Protein AF-A0A1E5WLA3-F1 (afdb_monomer)

Structure (mmCIF, N/CA/C/O backbone):
data_AF-A0A1E5WLA3-F1
#
_entry.id   AF-A0A1E5WLA3-F1
#
loop_
_atom_site.group_PDB
_atom_site.id
_atom_site.type_symbol
_atom_site.label_atom_id
_atom_site.label_alt_id
_atom_site.label_comp_id
_atom_site.label_asym_id
_atom_site.label_entity_id
_atom_site.label_seq_id
_atom_site.pdbx_PDB_ins_code
_atom_site.Cartn_x
_atom_site.Cartn_y
_atom_site.Cartn_z
_atom_site.occupancy
_atom_site.B_iso_or_equiv
_atom_site.auth_seq_id
_atom_site.auth_comp_id
_atom_site.auth_asym_id
_atom_site.auth_atom_id
_atom_site.pdbx_PDB_model_num
ATOM 1 N N . LEU A 1 1 ? -12.932 8.558 -4.876 1.00 61.56 1 LEU A N 1
ATOM 2 C CA . LEU A 1 1 ? -13.460 7.687 -3.789 1.00 61.56 1 LEU A CA 1
ATOM 3 C C . LEU A 1 1 ? -12.662 8.011 -2.533 1.00 61.56 1 LEU A C 1
ATOM 5 O O . LEU A 1 1 ? -11.585 8.558 -2.685 1.00 61.56 1 LEU A O 1
ATOM 9 N N . LYS A 1 2 ? -13.180 7.780 -1.325 1.00 74.62 2 LYS A N 1
ATOM 10 C CA . LYS A 1 2 ? -12.393 7.950 -0.091 1.00 74.62 2 LYS A CA 1
ATOM 11 C C . LYS A 1 2 ? -11.721 6.613 0.237 1.00 74.62 2 LYS A C 1
ATOM 13 O O . LYS A 1 2 ? -12.292 5.573 -0.089 1.00 74.62 2 LYS A O 1
ATOM 18 N N . TYR A 1 3 ? -10.533 6.627 0.840 1.00 78.56 3 TYR A N 1
ATOM 19 C CA . TYR A 1 3 ? -9.899 5.407 1.343 1.00 78.56 3 TYR A CA 1
ATOM 20 C C . TYR A 1 3 ? -10.840 4.661 2.307 1.00 78.56 3 TYR A C 1
ATOM 22 O O . TYR A 1 3 ? -11.501 5.274 3.149 1.00 78.56 3 TYR A O 1
ATOM 30 N N . GLU A 1 4 ? -10.893 3.334 2.187 1.00 84.06 4 GLU A N 1
ATOM 31 C CA . GLU A 1 4 ? -11.678 2.457 3.053 1.00 84.06 4 GLU A CA 1
ATOM 32 C C . GLU A 1 4 ? -10.842 1.245 3.480 1.00 84.06 4 GLU A C 1
ATOM 34 O O . GLU A 1 4 ? -10.291 0.516 2.653 1.00 84.06 4 GLU A O 1
ATOM 39 N N . TYR A 1 5 ? -10.771 1.003 4.791 1.00 84.44 5 TYR A N 1
ATOM 40 C CA . TYR A 1 5 ? -9.997 -0.107 5.342 1.00 84.44 5 TYR A CA 1
ATOM 41 C C . TYR A 1 5 ? -10.533 -1.464 4.857 1.00 84.44 5 TYR A C 1
ATOM 43 O O . TYR A 1 5 ? -11.742 -1.680 4.793 1.00 84.44 5 TYR A O 1
ATOM 51 N N . CYS A 1 6 ? -9.627 -2.392 4.543 1.00 83.31 6 CYS A N 1
ATOM 52 C CA . CYS A 1 6 ? -9.906 -3.709 3.957 1.00 83.31 6 CYS A CA 1
ATOM 53 C C . CYS A 1 6 ? -10.568 -3.706 2.565 1.00 83.31 6 CYS A C 1
ATOM 55 O O . CYS A 1 6 ? -10.909 -4.788 2.076 1.00 83.31 6 CYS A O 1
ATOM 57 N N . LYS A 1 7 ? -10.718 -2.555 1.896 1.00 86.00 7 LYS A N 1
ATOM 58 C CA . LYS A 1 7 ? -11.087 -2.509 0.475 1.00 86.00 7 LYS A CA 1
ATOM 59 C C . LYS A 1 7 ? -9.852 -2.491 -0.422 1.00 86.00 7 LYS A C 1
ATOM 61 O O . LYS A 1 7 ? -8.766 -2.092 -0.014 1.00 86.00 7 LYS A O 1
ATOM 66 N N . SER A 1 8 ? -10.040 -2.948 -1.660 1.00 81.00 8 SER A N 1
ATOM 67 C CA . SER A 1 8 ? -9.021 -2.836 -2.704 1.00 81.00 8 SER A CA 1
ATOM 68 C C . SER A 1 8 ? -8.718 -1.364 -2.975 1.00 81.00 8 SER A C 1
ATOM 70 O O . SER A 1 8 ? -9.643 -0.599 -3.241 1.00 81.00 8 SER A O 1
ATOM 72 N N . PHE A 1 9 ? -7.438 -0.995 -2.944 1.00 77.50 9 PHE A N 1
ATOM 73 C CA . PHE A 1 9 ? -6.975 0.340 -3.338 1.00 77.50 9 PHE A CA 1
ATOM 74 C C . PHE A 1 9 ? -6.730 0.454 -4.856 1.00 77.50 9 PHE A C 1
ATOM 76 O O . PHE A 1 9 ? -6.737 1.554 -5.396 1.00 77.50 9 PHE A O 1
ATOM 83 N N . LEU A 1 10 ? -6.565 -0.676 -5.561 1.00 76.50 10 LEU A N 1
ATOM 84 C CA . LEU A 1 10 ? -6.503 -0.731 -7.028 1.00 76.50 10 LEU A CA 1
ATOM 85 C C . LEU A 1 10 ? -7.877 -0.996 -7.640 1.00 76.50 10 LEU A C 1
ATOM 87 O O . LEU A 1 10 ? -8.671 -1.765 -7.079 1.00 76.50 10 LEU A O 1
ATOM 91 N N . TYR A 1 11 ? -8.122 -0.430 -8.826 1.00 76.94 11 TYR A N 1
ATOM 92 C CA . TYR A 1 11 ? -9.243 -0.853 -9.656 1.00 76.94 11 TYR A CA 1
ATOM 93 C C . TYR A 1 11 ? -8.993 -2.255 -10.207 1.00 76.94 11 TYR A C 1
ATOM 95 O O . TYR A 1 11 ? -7.864 -2.666 -10.466 1.00 76.94 11 TYR A O 1
ATOM 103 N N . GLN A 1 12 ? -10.075 -3.002 -10.417 1.00 77.50 12 GLN A N 1
ATOM 104 C CA . GLN A 1 12 ? -9.984 -4.370 -10.921 1.00 77.50 12 GLN A CA 1
ATOM 105 C C . GLN A 1 12 ? -9.343 -4.444 -12.313 1.00 77.50 12 GLN A C 1
ATOM 107 O O . GLN A 1 12 ? -8.689 -5.433 -12.617 1.00 77.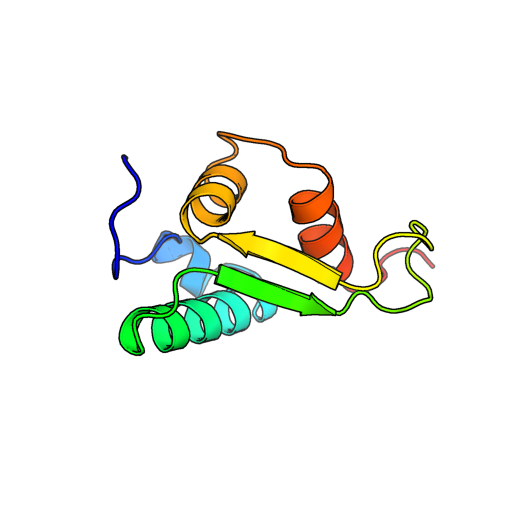50 12 GLN A O 1
ATOM 112 N N . TRP A 1 13 ? -9.487 -3.395 -13.127 1.00 76.75 13 TRP A N 1
ATOM 113 C CA . TRP A 1 13 ? -8.821 -3.300 -14.425 1.00 76.75 13 TRP A CA 1
ATOM 114 C C . TRP A 1 13 ? -7.295 -3.212 -14.282 1.00 76.75 13 TRP A C 1
ATOM 116 O O . TRP A 1 13 ? -6.579 -3.964 -14.936 1.00 76.75 13 TRP A O 1
ATOM 126 N N . ASP A 1 14 ? -6.799 -2.401 -13.343 1.00 77.31 14 ASP A N 1
ATOM 127 C CA . ASP A 1 14 ? -5.362 -2.279 -13.055 1.00 77.31 14 ASP A CA 1
ATOM 128 C C . ASP A 1 14 ? -4.776 -3.575 -12.483 1.00 77.31 14 ASP A C 1
ATOM 130 O O . ASP A 1 14 ? -3.600 -3.863 -12.678 1.00 77.31 14 ASP A O 1
ATOM 134 N N . LEU A 1 15 ? -5.598 -4.385 -11.807 1.00 78.06 15 LEU A N 1
ATOM 135 C CA . LEU A 1 15 ? -5.191 -5.709 -11.335 1.00 78.06 15 LEU A CA 1
ATOM 136 C C . LEU A 1 15 ? -5.043 -6.743 -12.462 1.00 78.06 15 LEU A C 1
ATOM 138 O O . LEU A 1 15 ? -4.416 -7.784 -12.272 1.00 78.06 15 LEU A O 1
ATOM 142 N N . VAL A 1 16 ? -5.661 -6.512 -13.617 1.00 79.00 16 VAL A N 1
ATOM 143 C CA . VAL A 1 16 ? -5.625 -7.449 -14.749 1.00 79.00 16 VAL A CA 1
ATOM 144 C C . VAL A 1 16 ? -4.595 -7.002 -15.781 1.00 79.00 16 VAL A C 1
ATOM 146 O O . VAL A 1 16 ? -3.782 -7.814 -16.210 1.00 79.00 16 VAL A O 1
ATOM 149 N N . GLU A 1 17 ? -4.600 -5.715 -16.126 1.00 81.19 17 GLU A N 1
ATOM 150 C CA . GLU A 1 17 ? -3.761 -5.131 -17.180 1.00 81.19 17 GLU A CA 1
ATOM 151 C C . GLU A 1 17 ? -2.456 -4.513 -16.651 1.00 81.19 17 GLU A C 1
ATOM 153 O O . GLU A 1 17 ? -1.546 -4.208 -17.421 1.00 81.19 17 GLU A O 1
ATOM 158 N N . GLY A 1 18 ? -2.353 -4.289 -15.338 1.00 74.69 18 GLY A N 1
ATOM 159 C CA . GLY A 1 18 ? -1.175 -3.683 -14.729 1.00 74.69 18 GLY A CA 1
ATOM 160 C C . GLY A 1 18 ? 0.039 -4.620 -14.678 1.00 74.69 18 GLY A C 1
ATOM 161 O O . GLY A 1 18 ? -0.083 -5.840 -14.831 1.00 74.69 18 GLY A O 1
ATOM 162 N N . PRO A 1 19 ? 1.238 -4.071 -14.407 1.00 80.00 19 PRO A N 1
ATOM 163 C CA . PRO A 1 19 ? 2.442 -4.870 -14.195 1.00 80.00 19 PRO A CA 1
ATOM 164 C C . PRO A 1 19 ? 2.229 -5.942 -13.118 1.00 80.00 19 PRO A C 1
ATOM 166 O O . PRO A 1 19 ? 1.595 -5.694 -12.088 1.00 80.00 19 PRO A O 1
ATOM 169 N N . TRP A 1 20 ? 2.794 -7.136 -13.305 1.00 78.88 20 TRP A N 1
ATOM 170 C CA . TRP A 1 20 ? 2.602 -8.243 -12.360 1.00 78.88 20 TRP A CA 1
ATOM 171 C C . TRP A 1 20 ? 3.133 -7.915 -10.954 1.00 78.88 20 TRP A C 1
ATOM 173 O O . TRP A 1 20 ? 2.651 -8.462 -9.956 1.00 78.88 20 TRP A O 1
ATOM 183 N N . GLU A 1 21 ? 4.116 -7.021 -10.853 1.00 78.81 21 GLU A N 1
ATOM 184 C CA . GLU A 1 21 ? 4.659 -6.487 -9.609 1.00 78.81 21 GLU A CA 1
ATOM 185 C C . GLU A 1 21 ? 3.575 -5.770 -8.791 1.00 78.81 21 GLU A C 1
ATOM 187 O O . GLU A 1 21 ? 3.470 -6.003 -7.582 1.00 78.81 21 GLU A O 1
ATOM 192 N N . MET A 1 22 ? 2.708 -4.991 -9.451 1.00 77.19 22 MET A N 1
ATOM 193 C CA . MET A 1 22 ? 1.582 -4.298 -8.813 1.00 77.19 22 MET A CA 1
ATOM 194 C C . MET A 1 22 ? 0.586 -5.294 -8.222 1.00 77.19 22 MET A C 1
ATOM 196 O O . MET A 1 22 ? 0.157 -5.143 -7.076 1.00 77.19 22 MET A O 1
ATOM 200 N N . ASN A 1 23 ? 0.299 -6.375 -8.948 1.00 80.62 23 ASN A N 1
ATOM 201 C CA . ASN A 1 23 ? -0.569 -7.450 -8.467 1.00 80.62 23 ASN A CA 1
ATOM 202 C C . ASN A 1 23 ? -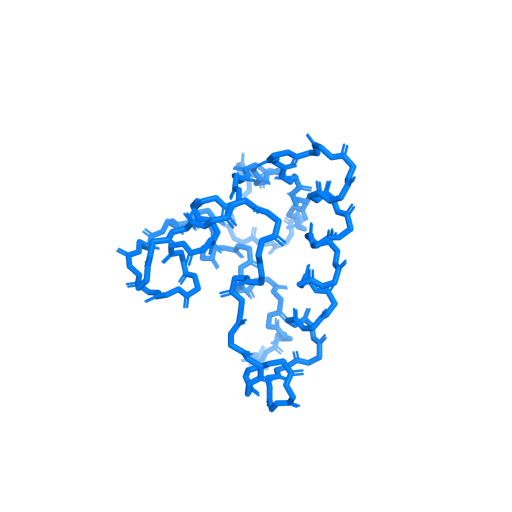0.007 -8.136 -7.223 1.00 80.62 23 ASN A C 1
ATOM 204 O O . ASN A 1 23 ? -0.740 -8.415 -6.268 1.00 80.62 23 ASN A O 1
ATOM 208 N N . LYS A 1 24 ? 1.309 -8.385 -7.186 1.00 83.12 24 LYS A N 1
ATOM 209 C CA . LYS A 1 24 ? 1.951 -8.954 -5.993 1.00 83.12 24 LYS A CA 1
ATOM 210 C C . LYS A 1 24 ? 1.943 -7.984 -4.817 1.00 83.12 24 LYS A C 1
ATOM 212 O O . LYS A 1 24 ? 1.687 -8.428 -3.693 1.00 83.12 24 LYS A O 1
ATOM 217 N N . LEU A 1 25 ? 2.208 -6.697 -5.050 1.00 81.44 25 LEU A N 1
ATOM 218 C CA . LEU A 1 25 ? 2.184 -5.682 -3.999 1.00 81.44 25 LEU A CA 1
ATOM 219 C C . LEU A 1 25 ? 0.779 -5.557 -3.401 1.00 81.44 25 LEU A C 1
ATOM 221 O O . LEU A 1 25 ? 0.619 -5.659 -2.183 1.00 81.44 25 LEU A O 1
ATOM 225 N N . HIS A 1 26 ? -0.242 -5.452 -4.251 1.00 84.00 26 HIS A N 1
ATOM 226 C CA . HIS A 1 26 ? -1.644 -5.433 -3.841 1.00 84.00 26 HIS A CA 1
ATOM 227 C C . HIS A 1 26 ? -2.028 -6.660 -3.019 1.00 84.00 26 HIS A C 1
ATOM 229 O O . HIS A 1 26 ? -2.514 -6.525 -1.894 1.00 84.00 26 HIS A O 1
ATOM 235 N N . ALA A 1 27 ? -1.715 -7.864 -3.503 1.00 86.25 27 ALA A N 1
ATOM 236 C CA . ALA A 1 27 ? -1.993 -9.093 -2.768 1.00 86.25 27 ALA A CA 1
ATOM 237 C C . ALA A 1 27 ? -1.247 -9.166 -1.421 1.00 86.25 27 ALA A C 1
ATOM 239 O O . ALA A 1 27 ? -1.720 -9.802 -0.473 1.00 86.25 27 ALA A O 1
ATOM 240 N N . CYS A 1 28 ? -0.064 -8.555 -1.312 1.00 84.38 28 CYS A N 1
ATOM 241 C CA . CYS A 1 28 ? 0.666 -8.432 -0.052 1.00 84.38 28 CYS A CA 1
ATOM 242 C C . CYS A 1 28 ? -0.069 -7.507 0.930 1.00 84.38 28 CYS A C 1
ATOM 244 O O . CYS A 1 28 ? -0.355 -7.913 2.058 1.00 84.38 28 CYS A O 1
ATOM 246 N N . ILE A 1 29 ? -0.457 -6.315 0.476 1.00 84.38 29 ILE A N 1
ATOM 247 C CA . ILE A 1 29 ? -1.167 -5.314 1.282 1.00 84.38 29 ILE A CA 1
ATOM 248 C C . ILE A 1 29 ? -2.522 -5.842 1.749 1.00 84.38 29 ILE A C 1
ATOM 250 O O . ILE A 1 29 ? -2.815 -5.793 2.940 1.00 84.38 29 ILE A O 1
ATOM 254 N N . MET A 1 30 ? -3.312 -6.454 0.864 1.00 88.56 30 MET A N 1
ATOM 255 C CA . MET A 1 30 ? -4.609 -7.030 1.237 1.00 88.56 30 MET A CA 1
ATOM 256 C C . MET A 1 30 ? -4.470 -8.116 2.315 1.00 88.56 30 MET A C 1
ATOM 258 O O . MET A 1 30 ? -5.302 -8.217 3.219 1.00 88.56 30 MET A O 1
ATOM 262 N N . ARG A 1 31 ? -3.402 -8.926 2.265 1.00 89.69 31 ARG A N 1
ATOM 263 C CA . ARG A 1 31 ? -3.099 -9.906 3.324 1.00 89.69 31 ARG A CA 1
ATOM 264 C C . ARG A 1 31 ? -2.676 -9.234 4.629 1.00 89.69 31 ARG A C 1
ATOM 266 O O . ARG A 1 31 ? -3.040 -9.731 5.692 1.00 89.69 31 ARG A O 1
ATOM 273 N N . ALA A 1 32 ? -1.934 -8.132 4.562 1.00 87.69 32 ALA A N 1
ATOM 274 C CA . ALA A 1 32 ? -1.533 -7.357 5.731 1.00 87.69 32 A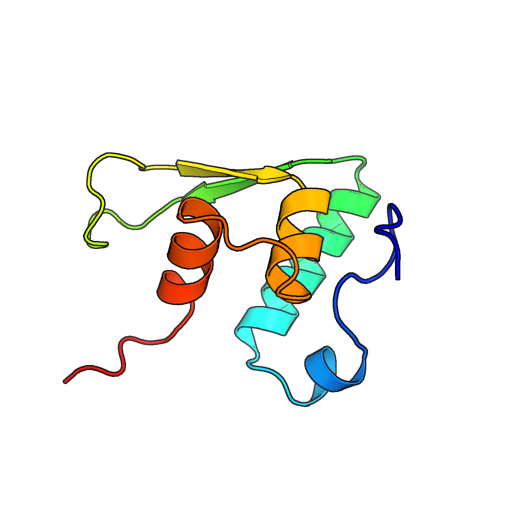LA A CA 1
ATOM 275 C C . ALA A 1 32 ? -2.742 -6.689 6.413 1.00 87.69 32 ALA A C 1
ATOM 277 O O . ALA A 1 32 ? -2.907 -6.828 7.624 1.00 87.69 32 ALA A O 1
ATOM 278 N N . MET A 1 33 ? -3.643 -6.072 5.642 1.00 86.94 33 MET A N 1
ATOM 279 C CA . MET A 1 33 ? -4.897 -5.496 6.146 1.00 86.94 33 MET A CA 1
ATOM 280 C C . MET A 1 33 ? -5.776 -6.545 6.835 1.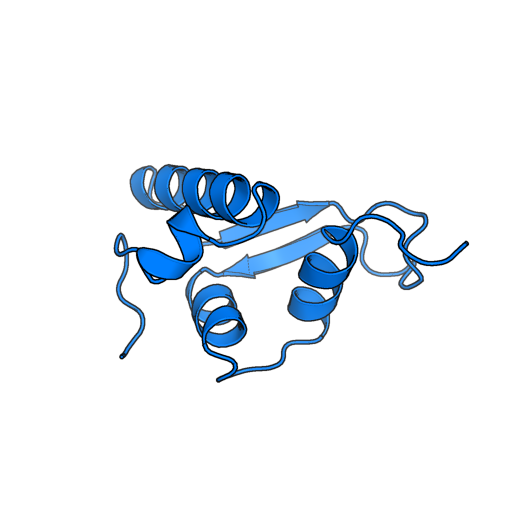00 86.94 33 MET A C 1
ATOM 282 O O . MET A 1 33 ? -6.266 -6.317 7.935 1.00 86.94 33 MET A O 1
ATOM 286 N N . LYS A 1 34 ? -5.906 -7.747 6.253 1.00 89.38 34 LYS A N 1
ATOM 287 C CA . LYS A 1 34 ? -6.627 -8.865 6.894 1.00 89.38 34 LYS A CA 1
ATOM 288 C C . LYS A 1 34 ? -6.043 -9.277 8.250 1.00 89.38 34 LYS A C 1
ATOM 290 O O . LYS A 1 34 ? -6.749 -9.880 9.050 1.00 89.38 34 LYS A O 1
ATOM 295 N N . LYS A 1 35 ? -4.769 -8.973 8.507 1.00 90.81 35 LYS A N 1
ATOM 296 C CA . LYS A 1 35 ? -4.087 -9.212 9.788 1.00 90.81 35 LYS A CA 1
ATOM 297 C C . LYS A 1 35 ? -4.117 -7.996 10.720 1.00 90.81 35 LYS A C 1
ATOM 299 O O . LYS A 1 35 ? -3.339 -7.947 11.667 1.00 90.81 35 LYS A O 1
ATOM 304 N N . SER A 1 36 ? -4.973 -7.012 10.451 1.00 88.88 36 SER A N 1
ATOM 305 C CA . SER A 1 36 ? -5.070 -5.766 11.218 1.00 88.88 36 SER A CA 1
ATOM 306 C C . SER A 1 36 ? -3.801 -4.905 11.192 1.00 88.88 36 SER A C 1
ATOM 308 O O . SER A 1 36 ? -3.660 -3.984 11.998 1.00 88.88 36 SER A O 1
ATOM 310 N N . LEU A 1 37 ? -2.873 -5.170 10.264 1.00 89.00 37 LEU A N 1
ATOM 311 C CA . LEU A 1 37 ? -1.746 -4.274 10.027 1.00 89.00 37 LEU A CA 1
ATOM 312 C C . LEU A 1 37 ? -2.272 -2.987 9.381 1.00 89.00 37 LEU A C 1
ATOM 314 O O . LEU A 1 37 ? -3.338 -2.978 8.758 1.00 89.00 37 LEU A O 1
ATOM 318 N N . ARG A 1 38 ? -1.544 -1.888 9.569 1.00 86.25 38 ARG A N 1
ATOM 319 C CA . ARG A 1 38 ? -1.905 -0.562 9.030 1.00 86.25 38 ARG A CA 1
ATOM 320 C C . ARG A 1 38 ? -0.781 0.102 8.244 1.00 86.25 38 ARG A C 1
ATOM 322 O O . ARG A 1 38 ? -1.022 1.086 7.560 1.00 86.25 38 ARG A O 1
ATOM 329 N N . VAL A 1 39 ? 0.424 -0.440 8.369 1.00 85.00 39 VAL A N 1
ATOM 330 C CA . VAL A 1 39 ? 1.661 0.134 7.855 1.00 85.00 39 VAL A CA 1
ATOM 331 C C . VAL A 1 39 ? 2.493 -0.995 7.266 1.00 85.00 39 VAL A C 1
ATOM 333 O O . VAL A 1 39 ? 2.496 -2.111 7.797 1.00 85.00 39 VAL A O 1
ATOM 336 N N . ILE A 1 40 ? 3.191 -0.704 6.175 1.00 81.88 40 ILE A N 1
ATOM 337 C CA . ILE A 1 40 ? 4.211 -1.574 5.596 1.00 81.88 40 ILE A CA 1
ATOM 338 C C . ILE A 1 40 ? 5.562 -0.873 5.618 1.00 81.88 40 ILE A C 1
ATOM 340 O O . 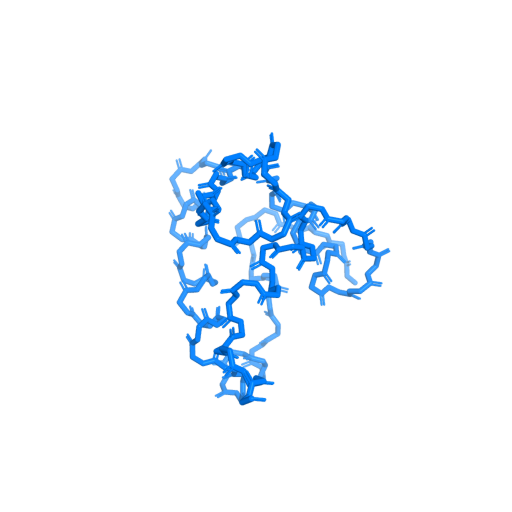ILE A 1 40 ? 5.656 0.346 5.490 1.00 81.88 40 ILE A O 1
ATOM 344 N N . THR A 1 41 ? 6.611 -1.677 5.754 1.00 82.12 41 THR A N 1
ATOM 345 C CA . THR A 1 41 ? 7.992 -1.212 5.669 1.00 82.12 41 THR A CA 1
ATOM 346 C C . THR A 1 41 ? 8.650 -1.885 4.477 1.00 82.12 41 THR A C 1
ATOM 348 O O . THR A 1 41 ? 8.822 -3.106 4.469 1.00 82.12 41 THR A O 1
ATOM 351 N N . ALA A 1 42 ? 9.026 -1.102 3.472 1.00 76.12 42 ALA A N 1
ATOM 352 C CA . ALA A 1 42 ? 9.798 -1.572 2.333 1.00 76.12 42 ALA A CA 1
ATOM 353 C C . ALA A 1 42 ? 11.286 -1.324 2.595 1.00 76.12 42 ALA A C 1
ATOM 355 O O . ALA A 1 42 ? 11.682 -0.227 2.988 1.00 76.12 42 ALA A O 1
ATOM 356 N N . ARG A 1 43 ? 12.122 -2.346 2.390 1.00 73.56 43 ARG A N 1
ATOM 357 C CA . ARG A 1 43 ? 13.577 -2.174 2.404 1.00 73.56 43 ARG A CA 1
ATOM 358 C C . ARG A 1 43 ? 14.017 -1.670 1.036 1.00 73.56 43 ARG A C 1
ATOM 360 O O . ARG A 1 43 ? 13.769 -2.333 0.032 1.00 73.56 43 ARG A O 1
ATOM 367 N N . VAL A 1 44 ? 14.694 -0.533 1.024 1.00 67.12 44 VAL A N 1
ATOM 368 C CA . VAL A 1 44 ? 15.293 0.048 -0.176 1.00 67.12 44 VAL A CA 1
ATOM 369 C C . VAL A 1 44 ? 16.652 -0.604 -0.401 1.00 67.12 44 VAL A C 1
ATOM 371 O O . VAL A 1 44 ? 17.442 -0.765 0.534 1.00 67.12 44 VAL A O 1
ATOM 374 N N . ALA A 1 45 ? 16.919 -1.035 -1.633 1.00 62.34 45 ALA A N 1
ATOM 375 C CA . ALA A 1 45 ? 18.224 -1.570 -1.987 1.00 62.34 45 ALA A CA 1
ATOM 376 C C . ALA A 1 45 ? 19.278 -0.447 -1.924 1.00 62.34 45 ALA A C 1
ATOM 378 O O . ALA A 1 45 ? 19.044 0.660 -2.400 1.00 62.34 45 ALA A O 1
ATOM 379 N N . ASN A 1 46 ? 20.451 -0.741 -1.348 1.00 59.44 46 ASN A N 1
ATOM 380 C CA . ASN A 1 46 ? 21.540 0.228 -1.115 1.00 59.44 46 ASN A CA 1
ATOM 381 C C . ASN A 1 46 ? 22.077 0.917 -2.388 1.00 59.44 46 ASN A C 1
ATOM 383 O O . ASN A 1 46 ? 22.898 1.821 -2.285 1.00 59.44 46 ASN A O 1
ATOM 387 N N . ASN A 1 47 ? 21.667 0.464 -3.572 1.00 57.38 47 ASN A N 1
ATOM 388 C CA . ASN A 1 47 ? 22.061 1.001 -4.871 1.00 57.38 47 ASN A CA 1
ATOM 389 C C . ASN A 1 47 ? 21.085 2.055 -5.425 1.00 57.38 47 ASN A C 1
ATOM 391 O O . ASN A 1 47 ? 21.386 2.656 -6.454 1.00 57.38 47 ASN A O 1
ATOM 395 N N . ALA A 1 48 ? 19.940 2.296 -4.778 1.00 54.59 48 ALA A N 1
ATOM 396 C CA . ALA A 1 48 ? 19.070 3.408 -5.135 1.00 54.59 48 ALA A CA 1
ATOM 397 C C . ALA A 1 48 ? 19.668 4.720 -4.599 1.00 54.59 48 ALA A C 1
ATOM 399 O O . ALA A 1 48 ? 20.135 4.780 -3.466 1.00 54.59 48 ALA A O 1
ATOM 400 N N . TYR A 1 49 ? 19.629 5.767 -5.423 1.00 52.06 49 TYR A N 1
ATOM 401 C CA . TYR A 1 49 ? 20.271 7.091 -5.298 1.00 52.06 49 TYR A CA 1
ATOM 402 C C . TYR A 1 49 ? 20.011 7.874 -3.982 1.00 52.06 49 TYR A C 1
ATOM 404 O O . TYR A 1 49 ? 20.492 8.990 -3.809 1.00 52.06 49 TYR A O 1
ATOM 412 N N . ILE A 1 50 ? 19.261 7.305 -3.035 1.00 51.06 50 ILE A 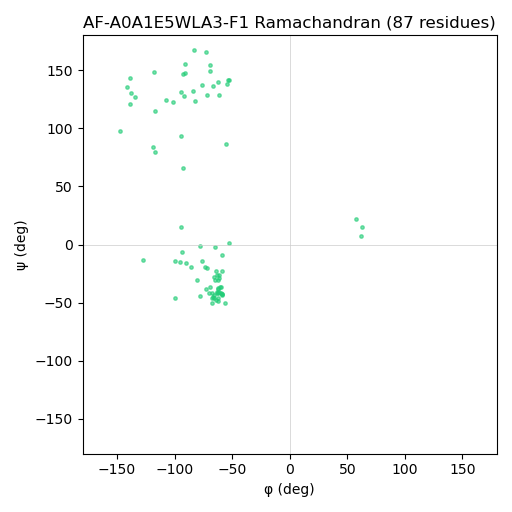N 1
ATOM 413 C CA . ILE A 1 50 ? 18.906 7.885 -1.739 1.00 51.06 50 ILE A CA 1
ATOM 414 C C . ILE A 1 50 ? 19.517 7.004 -0.641 1.00 51.06 50 ILE A C 1
ATOM 416 O O . ILE A 1 50 ? 18.854 6.183 -0.013 1.00 51.06 50 ILE A O 1
ATOM 420 N N . SER A 1 51 ? 20.813 7.186 -0.399 1.00 49.78 51 SER A N 1
ATOM 421 C CA . SER A 1 51 ? 21.609 6.450 0.597 1.00 49.78 51 SER A CA 1
ATOM 422 C C . SER A 1 51 ? 21.194 6.679 2.062 1.00 49.78 51 SER A C 1
ATOM 424 O O . SER A 1 51 ? 21.774 6.073 2.958 1.00 49.78 51 SER A O 1
ATOM 426 N N . LEU A 1 52 ? 20.200 7.536 2.325 1.00 54.81 52 LEU A N 1
ATOM 427 C CA . LEU A 1 52 ? 19.757 7.910 3.674 1.00 54.81 52 LEU A CA 1
ATOM 428 C C . LEU A 1 52 ? 18.495 7.170 4.150 1.00 54.81 52 LEU A C 1
ATOM 430 O O . LEU A 1 52 ? 18.209 7.178 5.345 1.00 54.81 52 LEU A O 1
ATOM 434 N N . LEU A 1 53 ? 17.749 6.507 3.258 1.00 57.66 53 LEU A N 1
ATOM 435 C CA . LEU A 1 53 ? 16.509 5.802 3.604 1.00 57.66 53 LEU A CA 1
ATOM 436 C C . LEU A 1 53 ? 16.645 4.309 3.297 1.00 57.66 53 LEU A C 1
ATOM 438 O O . LEU A 1 53 ? 16.209 3.832 2.258 1.00 57.66 53 LEU A O 1
ATOM 442 N N . HIS A 1 54 ? 17.228 3.546 4.225 1.00 65.19 54 HIS A N 1
ATOM 443 C CA . HIS A 1 54 ? 17.276 2.077 4.126 1.00 65.19 54 HIS A CA 1
ATOM 444 C C . HIS A 1 54 ? 15.882 1.430 4.187 1.00 65.19 54 HIS A C 1
ATOM 446 O O . HIS A 1 54 ? 15.685 0.303 3.720 1.00 65.19 54 HIS A O 1
ATOM 452 N N . HIS A 1 55 ? 14.919 2.141 4.773 1.00 71.00 55 HIS A N 1
ATOM 453 C CA . HIS A 1 55 ? 13.549 1.695 4.949 1.00 71.00 55 HIS A CA 1
ATOM 454 C C . HIS A 1 55 ? 12.585 2.835 4.638 1.00 71.00 55 HIS A C 1
ATOM 456 O O . HIS A 1 55 ? 12.724 3.929 5.180 1.00 71.00 55 HIS A O 1
ATOM 462 N N . VAL A 1 56 ? 11.590 2.551 3.804 1.00 73.81 56 VAL A N 1
ATOM 463 C CA . VAL A 1 56 ? 10.428 3.416 3.604 1.00 73.81 56 VAL A CA 1
ATOM 464 C C . VAL A 1 56 ? 9.279 2.816 4.396 1.00 73.81 56 VAL A C 1
ATOM 466 O O . VAL A 1 56 ? 8.947 1.642 4.221 1.00 73.81 56 VAL A O 1
ATOM 469 N N . VAL A 1 57 ? 8.717 3.608 5.303 1.00 79.19 57 VAL A N 1
ATOM 470 C CA . VAL A 1 57 ? 7.554 3.243 6.113 1.00 79.19 57 VAL A CA 1
ATOM 471 C C . VAL A 1 57 ? 6.374 4.043 5.590 1.00 79.19 57 VAL A C 1
ATOM 473 O O . VAL A 1 57 ? 6.445 5.265 5.533 1.00 79.19 57 VAL A O 1
ATOM 476 N N . THR A 1 58 ? 5.306 3.349 5.218 1.00 81.00 58 THR A N 1
ATOM 477 C CA . THR A 1 58 ? 4.126 3.953 4.597 1.00 81.00 58 THR A CA 1
ATOM 478 C C . THR A 1 58 ? 2.876 3.278 5.132 1.00 81.00 58 THR A C 1
ATOM 480 O O . THR A 1 58 ? 2.822 2.046 5.235 1.00 81.00 58 THR A O 1
ATOM 483 N N . ASP A 1 59 ? 1.870 4.079 5.472 1.00 86.25 59 ASP A N 1
ATOM 484 C CA . ASP A 1 59 ? 0.543 3.566 5.781 1.00 86.25 59 ASP A CA 1
ATOM 485 C C . ASP A 1 59 ? -0.292 3.330 4.512 1.00 86.25 59 ASP A C 1
ATOM 487 O O . ASP A 1 59 ? 0.070 3.707 3.397 1.00 86.25 59 ASP A O 1
ATOM 491 N N . PHE A 1 60 ? -1.404 2.619 4.667 1.00 83.00 60 PHE A N 1
ATOM 492 C CA . PHE A 1 60 ? -2.248 2.256 3.530 1.00 83.00 60 PHE A CA 1
ATOM 493 C C . PHE A 1 60 ? -3.062 3.418 2.951 1.00 83.00 60 PHE A C 1
ATOM 495 O O . PHE A 1 60 ? -3.501 3.309 1.809 1.00 83.00 60 PHE A O 1
ATOM 502 N N . GLU A 1 61 ? -3.267 4.500 3.703 1.00 85.25 61 GLU A N 1
ATOM 503 C CA . GLU A 1 61 ? -3.993 5.679 3.225 1.00 85.25 61 G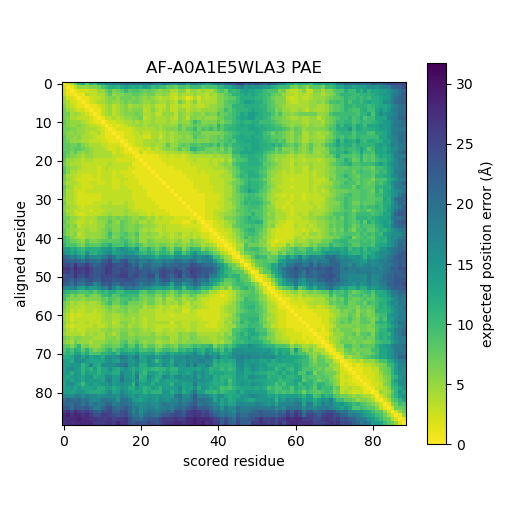LU A CA 1
ATOM 504 C C . GLU A 1 61 ? -3.097 6.529 2.321 1.00 85.25 61 GLU A C 1
ATOM 506 O O . GLU A 1 61 ? -3.504 6.903 1.221 1.00 85.25 61 GLU A O 1
ATOM 511 N N . ASP A 1 62 ? -1.846 6.748 2.725 1.00 82.06 62 ASP A N 1
ATOM 512 C CA . ASP A 1 62 ? -0.838 7.412 1.901 1.00 82.06 62 ASP A CA 1
ATOM 513 C C . ASP A 1 62 ? -0.553 6.611 0.623 1.00 82.06 62 ASP A C 1
ATOM 515 O O . ASP A 1 62 ? -0.409 7.182 -0.461 1.00 82.06 62 ASP A O 1
ATOM 519 N N . LEU A 1 63 ? -0.541 5.278 0.721 1.00 79.62 63 LEU A N 1
ATOM 520 C CA . LEU A 1 63 ? -0.393 4.404 -0.438 1.00 79.62 63 LEU A CA 1
ATOM 521 C C . LEU A 1 63 ? -1.591 4.499 -1.401 1.00 79.62 63 LEU A C 1
ATOM 523 O O . LEU A 1 63 ? -1.381 4.636 -2.604 1.00 79.62 63 LEU A O 1
ATOM 527 N N . ASP A 1 64 ? -2.832 4.459 -0.899 1.00 81.00 64 ASP A N 1
ATOM 528 C CA . ASP A 1 64 ? -4.048 4.663 -1.710 1.00 81.00 64 ASP A CA 1
ATOM 529 C C . ASP A 1 64 ? -4.031 6.038 -2.400 1.00 81.00 64 ASP A C 1
ATOM 531 O O . ASP A 1 64 ? -4.308 6.132 -3.598 1.00 81.00 64 ASP A O 1
ATOM 535 N N . GLY A 1 65 ? -3.612 7.086 -1.684 1.00 80.25 65 GLY A N 1
ATOM 536 C CA . GLY A 1 65 ? -3.452 8.434 -2.232 1.00 80.25 65 GLY A CA 1
ATOM 537 C C . GLY A 1 65 ? -2.402 8.521 -3.342 1.00 80.25 65 GLY A C 1
ATOM 538 O O . GLY A 1 65 ? -2.630 9.206 -4.343 1.00 80.25 65 GLY A O 1
ATOM 539 N N . LEU A 1 66 ? -1.286 7.796 -3.215 1.00 76.50 66 LEU A N 1
ATOM 540 C CA . LEU A 1 66 ? -0.284 7.705 -4.278 1.00 76.50 66 LEU A CA 1
ATOM 541 C C . LEU A 1 66 ? -0.857 7.017 -5.524 1.00 76.50 66 LEU A C 1
ATOM 543 O O . LEU A 1 66 ? -0.716 7.539 -6.629 1.00 76.50 66 LEU A O 1
ATOM 547 N N . TYR A 1 67 ? -1.535 5.876 -5.361 1.00 73.88 67 TYR A N 1
ATOM 548 C CA . TYR A 1 67 ? -2.132 5.143 -6.487 1.00 73.88 67 TYR A CA 1
ATOM 549 C C . TYR A 1 67 ? -3.180 5.964 -7.236 1.00 73.88 67 TYR A C 1
ATOM 551 O O . TYR A 1 67 ? -3.261 5.892 -8.460 1.00 73.88 67 TYR A O 1
ATOM 559 N N . ARG A 1 68 ? -3.956 6.779 -6.518 1.00 76.38 68 ARG A N 1
ATOM 560 C CA . ARG A 1 68 ? -4.937 7.687 -7.125 1.00 76.38 68 ARG A CA 1
ATOM 561 C C . ARG A 1 68 ? -4.331 8.950 -7.724 1.00 76.38 68 ARG A C 1
ATOM 563 O O . ARG A 1 68 ? -5.076 9.760 -8.265 1.00 76.38 68 ARG A O 1
ATOM 570 N N . GLN A 1 69 ? -3.012 9.127 -7.623 1.00 72.25 69 GLN A N 1
ATOM 571 C CA . GLN A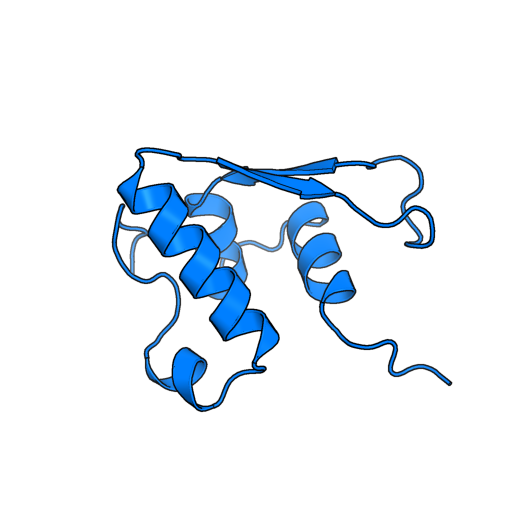 1 69 ? -2.313 10.360 -7.993 1.00 72.25 69 GLN A CA 1
ATOM 572 C C . GLN A 1 69 ? -2.833 11.589 -7.220 1.00 72.25 69 GLN A C 1
ATOM 574 O O . GLN A 1 69 ? -2.656 12.725 -7.651 1.00 72.25 69 GLN A O 1
ATOM 579 N N . GLU A 1 70 ? -3.466 11.372 -6.063 1.00 67.12 70 GLU A N 1
ATOM 580 C CA . GLU A 1 70 ? -3.996 12.432 -5.199 1.00 67.12 70 GLU A CA 1
ATOM 581 C C . GLU A 1 70 ? -2.885 13.046 -4.334 1.00 67.12 70 GLU A C 1
ATOM 583 O O . GLU A 1 70 ? -2.945 14.227 -3.988 1.00 67.12 70 GLU A O 1
ATOM 588 N N . ARG A 1 71 ? -1.856 12.258 -3.980 1.00 64.81 71 ARG A N 1
ATOM 589 C CA . ARG A 1 71 ? -0.709 12.699 -3.171 1.00 64.81 71 ARG A CA 1
ATOM 590 C C . ARG A 1 71 ? 0.590 12.114 -3.725 1.00 64.81 71 ARG A C 1
ATOM 592 O O . ARG A 1 71 ? 0.756 10.902 -3.792 1.00 64.81 71 ARG A O 1
ATOM 599 N N . LEU A 1 72 ? 1.523 12.987 -4.102 1.00 58.38 72 LEU A N 1
ATOM 600 C CA . LEU A 1 72 ? 2.881 12.620 -4.509 1.00 58.38 72 LEU A CA 1
ATOM 601 C C . LEU A 1 72 ? 3.809 12.714 -3.300 1.00 58.38 72 LEU A C 1
ATOM 603 O O . LEU A 1 72 ? 4.339 13.779 -2.987 1.00 58.38 72 LEU A O 1
ATOM 607 N N . ASP A 1 73 ? 3.986 11.594 -2.609 1.00 65.31 73 ASP A N 1
ATOM 608 C CA . ASP A 1 73 ? 4.998 11.464 -1.567 1.00 65.31 73 ASP A CA 1
ATOM 609 C C . ASP A 1 73 ? 6.298 10.915 -2.182 1.00 65.31 73 ASP A C 1
ATOM 611 O O . ASP A 1 73 ? 6.302 9.907 -2.890 1.00 65.31 73 ASP A O 1
ATOM 615 N N . MET A 1 74 ? 7.412 11.610 -1.941 1.00 56.00 74 MET A N 1
ATOM 616 C CA . MET A 1 74 ? 8.718 11.291 -2.530 1.00 56.00 74 MET A 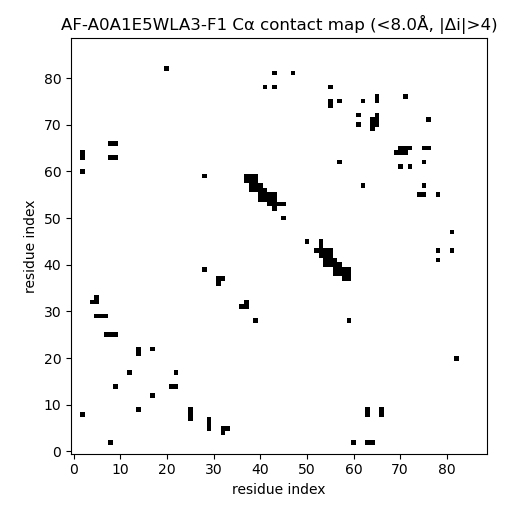CA 1
ATOM 617 C C . MET A 1 74 ? 9.277 9.936 -2.068 1.00 56.00 74 MET A C 1
ATOM 619 O O . MET A 1 74 ? 9.972 9.272 -2.837 1.00 56.00 74 MET A O 1
ATOM 623 N N . ALA A 1 75 ? 8.973 9.493 -0.846 1.00 61.44 75 ALA A N 1
ATOM 624 C CA . ALA A 1 75 ? 9.381 8.184 -0.342 1.00 61.44 75 ALA A CA 1
ATOM 625 C C . ALA A 1 75 ? 8.573 7.065 -1.021 1.00 61.44 75 ALA A C 1
ATOM 627 O O . ALA A 1 75 ? 9.115 6.032 -1.417 1.00 61.44 75 ALA A O 1
ATOM 628 N N . LEU A 1 76 ? 7.295 7.320 -1.257 1.00 62.34 76 LEU A N 1
ATOM 629 C CA . LEU A 1 76 ? 6.361 6.452 -1.970 1.00 62.34 76 LEU A CA 1
ATOM 630 C C . LEU A 1 76 ? 6.665 6.359 -3.480 1.00 62.34 76 LEU A C 1
ATOM 632 O O . LEU A 1 76 ? 6.696 5.258 -4.033 1.00 62.34 76 LEU A O 1
ATOM 636 N N . LEU A 1 77 ? 7.009 7.479 -4.124 1.00 64.31 77 LEU A N 1
ATOM 637 C CA . LEU A 1 77 ? 7.566 7.519 -5.481 1.00 64.31 77 LEU A CA 1
ATOM 638 C C . LEU A 1 77 ? 8.867 6.727 -5.579 1.00 64.31 77 LEU A C 1
ATOM 640 O O . LEU A 1 77 ? 9.059 5.977 -6.531 1.00 64.31 77 LEU A O 1
ATOM 644 N N . SER A 1 78 ? 9.751 6.860 -4.587 1.00 59.22 78 SER A N 1
ATOM 645 C CA . SER A 1 78 ? 11.000 6.100 -4.572 1.00 59.22 78 SER A CA 1
ATOM 646 C C . SER A 1 78 ? 10.729 4.592 -4.520 1.00 59.22 78 SER A C 1
ATOM 648 O O . SER A 1 78 ? 11.340 3.837 -5.272 1.00 59.22 78 SER A O 1
ATOM 650 N N . MET A 1 79 ? 9.745 4.152 -3.724 1.00 62.47 79 MET A N 1
ATOM 651 C CA . MET A 1 79 ? 9.316 2.753 -3.658 1.00 62.47 79 MET A CA 1
ATOM 652 C C . MET A 1 79 ? 8.743 2.257 -4.995 1.00 62.47 79 MET A C 1
ATOM 654 O O . MET A 1 79 ? 9.039 1.133 -5.396 1.00 62.47 79 MET A O 1
ATOM 658 N N . TRP A 1 80 ? 7.956 3.077 -5.696 1.00 62.44 80 TRP A N 1
ATOM 659 C CA . TRP A 1 80 ? 7.426 2.744 -7.024 1.00 62.44 80 TRP A CA 1
ATOM 660 C C . TRP A 1 80 ? 8.513 2.661 -8.093 1.00 62.44 80 TRP A C 1
ATOM 662 O O . TRP A 1 80 ? 8.563 1.694 -8.849 1.00 62.44 80 TRP A O 1
ATOM 672 N N . CYS A 1 81 ? 9.422 3.635 -8.137 1.00 62.84 81 CYS A N 1
ATOM 673 C CA . CYS A 1 81 ? 10.520 3.650 -9.101 1.00 62.84 81 CYS A CA 1
ATOM 674 C C . CYS A 1 81 ? 11.477 2.462 -8.919 1.00 62.84 81 CYS A C 1
ATOM 676 O O . CYS A 1 81 ? 12.084 2.022 -9.887 1.00 62.84 81 CYS A O 1
ATOM 678 N N . MET A 1 82 ? 11.582 1.900 -7.709 1.00 58.97 82 MET A N 1
ATOM 679 C CA . MET A 1 82 ? 12.363 0.682 -7.444 1.00 58.97 82 MET A CA 1
ATOM 680 C C . MET A 1 82 ? 11.687 -0.617 -7.910 1.00 58.97 82 MET A C 1
ATOM 682 O O . MET A 1 82 ? 12.345 -1.656 -7.944 1.00 58.97 82 MET A O 1
ATOM 686 N N . GLN A 1 83 ? 10.389 -0.591 -8.230 1.00 56.94 83 GLN A N 1
ATOM 687 C CA . GLN A 1 83 ? 9.660 -1.743 -8.779 1.00 56.94 83 GLN A CA 1
ATOM 688 C C . GLN A 1 83 ? 9.702 -1.792 -10.305 1.00 56.94 83 GLN A C 1
ATOM 690 O O . GLN A 1 83 ? 9.408 -2.835 -10.885 1.00 56.94 83 GLN A O 1
ATOM 695 N N . LEU A 1 84 ? 10.077 -0.690 -10.959 1.00 49.28 84 LEU A N 1
ATOM 696 C CA . LEU A 1 84 ? 10.329 -0.703 -12.388 1.00 49.28 84 LEU A CA 1
ATOM 697 C C . LEU A 1 84 ? 11.643 -1.459 -12.630 1.00 49.28 84 LEU A C 1
ATOM 699 O O . LEU A 1 84 ? 12.651 -1.141 -11.990 1.00 49.28 84 LEU A O 1
ATOM 703 N N . PRO A 1 85 ? 11.676 -2.463 -13.528 1.00 43.03 85 PRO A N 1
ATOM 704 C CA . PRO A 1 85 ? 12.946 -3.011 -13.978 1.00 43.03 85 PRO A CA 1
ATOM 705 C C . PRO A 1 85 ? 13.806 -1.846 -14.470 1.00 43.03 85 PRO A C 1
ATOM 707 O O . PRO A 1 85 ? 13.276 -0.910 -15.067 1.00 43.03 85 PRO A O 1
ATOM 710 N N . ASN A 1 86 ? 15.112 -1.887 -14.193 1.00 46.38 86 ASN A N 1
ATOM 711 C CA . ASN A 1 86 ? 16.077 -0.920 -14.713 1.00 46.38 86 ASN A CA 1
ATOM 712 C C . ASN A 1 86 ? 15.991 -0.890 -16.250 1.00 46.38 86 ASN A C 1
ATOM 714 O O . ASN A 1 86 ? 16.718 -1.604 -16.934 1.00 46.38 86 ASN A O 1
ATOM 718 N N . ILE A 1 87 ? 15.093 -0.077 -16.804 1.00 43.41 87 ILE A N 1
ATOM 719 C CA . ILE A 1 87 ? 15.065 0.295 -18.214 1.00 43.41 87 ILE A CA 1
ATOM 720 C C . ILE A 1 87 ? 15.865 1.586 -18.310 1.00 43.41 87 ILE A C 1
ATOM 722 O O . ILE A 1 87 ? 15.321 2.648 -18.573 1.00 43.41 87 ILE A O 1
ATOM 726 N N . MET A 1 88 ? 17.160 1.491 -18.030 1.00 35.28 88 MET A N 1
ATOM 727 C CA . MET A 1 88 ? 18.175 2.376 -18.588 1.00 35.28 88 MET A CA 1
ATOM 728 C C . MET A 1 88 ? 19.441 1.534 -18.734 1.00 35.28 88 MET A C 1
ATOM 730 O O . MET A 1 88 ? 20.141 1.262 -17.759 1.00 35.28 88 MET A O 1
ATOM 734 N N . SER A 1 89 ? 19.625 1.045 -19.962 1.00 35.50 89 SER A N 1
ATOM 735 C CA . SER A 1 89 ? 20.907 0.631 -20.533 1.00 35.50 89 SER A CA 1
ATOM 736 C C . SER A 1 89 ? 21.917 1.769 -20.503 1.00 35.50 89 SER A C 1
ATOM 738 O O . SER A 1 89 ? 21.471 2.905 -20.793 1.00 35.50 89 SER A O 1
#

Sequence (89 aa):
LKYEYCKSFLYQWDLVEGPWEMNKLHACIMRAMKKSLRVITARVANNAYISLLHHVVTDFEDLDGLYRQERLDMALLSMWCMQLPNIMS

Secondary structure (DSSP, 8-state):
----TTS-SS-HHHHHHS-HHHHHHHHHHHHHHHTT--EEEEEPPTTSS-TT-SEEEEEHHHHHHHHTTS---HHHHHHHHTTS-----

pLDDT: mean 72.27, std 13.41, range [35.28, 90.81]

Nearest PDB structures (foldseek):
  8rts-assembly1_G  TM=2.613E-01  e=8.340E+00  Homo sapiens
  5zsu-assembly1_A  TM=1.514E-01  e=7.334E+00  Homo sapiens

Foldseek 3Di:
DADDQLDQLDDPVCCVPPDVLVVVVSVVVSVCSVVVHFKDKDQDDCPQPCNPPRIDIDGPRVVSCVVVVNDDDPSSVSVVVSSDDPPDD

Mean predicted aligned error: 9.55 Å

Radius of gyration: 13.37 Å; Cα contacts (8 Å, |Δi|>4): 76; chains: 1; bounding box: 36×23×32 Å

Solvent-accessible surface area (backbone atoms only — not comparable to full-atom values): 5672 Å² total; per-residue (Å²): 136,78,90,56,90,86,55,80,75,66,56,74,64,54,62,68,76,41,61,69,67,56,44,52,51,51,57,49,50,56,54,37,38,76,68,72,47,63,64,49,74,48,75,45,63,87,84,48,98,58,85,85,50,60,58,46,76,47,41,59,62,64,49,38,29,39,74,69,69,76,39,91,49,70,67,59,49,51,55,53,62,68,70,50,74,87,85,71,132

Organism: NCBI:txid888268